Protein AF-A0AAN8IM78-F1 (afdb_monomer_lite)

Organism: Trichostrongylus colubriformis (NCBI:txid6319)

Structure (mmCIF, N/CA/C/O backbone):
data_AF-A0AAN8IM78-F1
#
_entry.id   AF-A0AAN8IM78-F1
#
loop_
_atom_site.group_PDB
_atom_site.id
_atom_site.type_symbol
_atom_site.label_atom_id
_atom_site.label_alt_id
_atom_site.label_comp_id
_atom_site.label_asym_id
_atom_site.label_entity_id
_atom_site.label_seq_id
_atom_site.pdbx_PDB_ins_code
_atom_site.Cartn_x
_atom_site.Cartn_y
_atom_site.Cartn_z
_atom_site.occupancy
_atom_site.B_iso_or_equiv
_atom_site.auth_seq_id
_atom_site.auth_comp_id
_atom_site.auth_asym_id
_atom_site.auth_atom_id
_atom_site.pdbx_PDB_model_num
ATOM 1 N N . SER A 1 1 ? 10.555 6.310 -7.268 1.00 66.38 1 SER A N 1
ATOM 2 C CA . SER A 1 1 ? 11.712 7.226 -7.353 1.00 66.38 1 SER A CA 1
ATOM 3 C C . SER A 1 1 ? 11.301 8.431 -8.181 1.00 66.38 1 SER A C 1
ATOM 5 O O . SER A 1 1 ? 10.584 8.227 -9.150 1.00 66.38 1 SER A O 1
ATOM 7 N N . TYR A 1 2 ? 11.668 9.660 -7.795 1.00 74.50 2 TYR A N 1
ATOM 8 C CA . TYR A 1 2 ? 11.276 10.854 -8.563 1.00 74.50 2 TYR A CA 1
ATOM 9 C C . TYR A 1 2 ? 12.140 11.034 -9.823 1.00 74.50 2 TYR A C 1
ATOM 11 O O . TYR A 1 2 ? 11.601 11.243 -10.902 1.00 74.50 2 TYR A O 1
ATOM 19 N N . SER A 1 3 ? 13.463 10.873 -9.703 1.00 85.62 3 SER A N 1
ATOM 20 C CA . SER A 1 3 ? 14.405 11.144 -10.804 1.00 85.62 3 SER A CA 1
ATOM 21 C C . SER A 1 3 ? 14.908 9.907 -11.544 1.00 85.62 3 SER A C 1
ATOM 23 O O . SER A 1 3 ? 15.459 10.062 -12.624 1.00 85.62 3 SER A O 1
ATOM 25 N N . TYR A 1 4 ? 14.733 8.707 -10.979 1.00 87.38 4 TYR A N 1
ATOM 26 C CA . TYR A 1 4 ? 15.216 7.462 -11.584 1.00 87.38 4 TYR A CA 1
ATOM 27 C C . TYR A 1 4 ? 14.048 6.620 -12.080 1.00 87.38 4 TYR A C 1
ATOM 29 O O . TYR A 1 4 ? 13.138 6.312 -11.302 1.00 87.38 4 TYR A O 1
ATOM 37 N N . ASN A 1 5 ? 14.079 6.265 -13.360 1.00 88.88 5 ASN A N 1
ATOM 38 C CA . ASN A 1 5 ? 13.047 5.453 -14.003 1.00 88.88 5 ASN A CA 1
ATOM 39 C C . ASN A 1 5 ? 13.376 3.947 -13.883 1.00 88.88 5 ASN A C 1
ATOM 41 O O . ASN A 1 5 ? 14.410 3.569 -13.326 1.00 88.88 5 ASN A O 1
ATOM 45 N N . THR A 1 6 ? 12.520 3.064 -14.411 1.00 90.81 6 THR A N 1
ATOM 46 C CA . THR A 1 6 ? 12.715 1.604 -14.279 1.00 90.81 6 THR A CA 1
ATOM 47 C C . THR A 1 6 ? 13.958 1.057 -14.979 1.00 90.81 6 THR A C 1
ATOM 49 O O . THR A 1 6 ? 14.337 -0.081 -14.715 1.00 90.81 6 THR A O 1
ATOM 52 N N . ALA A 1 7 ? 14.565 1.800 -15.909 1.00 90.50 7 ALA A N 1
ATOM 53 C CA . ALA A 1 7 ? 15.799 1.369 -16.566 1.00 90.50 7 ALA A CA 1
ATOM 54 C C . ALA A 1 7 ? 17.017 1.527 -15.644 1.00 90.50 7 ALA A C 1
ATOM 56 O O . ALA A 1 7 ? 17.984 0.783 -15.772 1.00 90.50 7 ALA A O 1
ATOM 57 N N . GLU A 1 8 ? 16.954 2.471 -14.706 1.00 92.56 8 GLU A N 1
ATOM 58 C CA . GLU A 1 8 ? 18.035 2.762 -13.765 1.00 92.56 8 GLU A CA 1
ATOM 59 C C . GLU A 1 8 ? 17.809 2.074 -12.418 1.00 92.56 8 GLU A C 1
ATOM 61 O O . GLU A 1 8 ? 18.738 1.519 -11.834 1.00 92.56 8 GLU A O 1
ATOM 66 N N . VAL A 1 9 ? 16.570 2.103 -11.913 1.00 93.31 9 VAL A N 1
ATOM 67 C CA . VAL A 1 9 ? 16.224 1.596 -10.582 1.00 93.31 9 VAL A CA 1
ATOM 68 C C . VAL A 1 9 ? 14.894 0.853 -10.623 1.00 93.31 9 VAL A C 1
ATOM 70 O O . VAL A 1 9 ? 13.880 1.388 -11.065 1.00 93.31 9 VAL A O 1
ATOM 73 N N . ARG A 1 10 ? 14.882 -0.367 -10.077 1.00 92.75 10 ARG A N 1
ATOM 74 C CA . ARG A 1 10 ? 13.658 -1.135 -9.821 1.00 92.75 10 ARG A CA 1
ATOM 75 C C . ARG A 1 10 ? 13.271 -1.025 -8.356 1.00 92.75 10 ARG A C 1
ATOM 77 O O . ARG A 1 10 ? 14.128 -1.149 -7.483 1.00 92.75 10 ARG A O 1
ATOM 84 N N . ILE A 1 11 ? 11.987 -0.817 -8.088 1.00 92.44 11 ILE A N 1
ATOM 85 C CA . ILE A 1 11 ? 11.456 -0.799 -6.721 1.00 92.44 11 ILE A CA 1
ATOM 86 C C . ILE A 1 11 ? 10.444 -1.931 -6.603 1.00 92.44 11 ILE A C 1
ATOM 88 O O . ILE A 1 11 ? 9.475 -1.985 -7.355 1.00 92.44 11 ILE A O 1
ATOM 92 N N . ILE A 1 12 ? 10.687 -2.839 -5.661 1.00 93.81 12 ILE A N 1
ATOM 93 C CA . ILE A 1 12 ? 9.864 -4.023 -5.418 1.00 93.81 12 ILE A CA 1
ATOM 94 C C . ILE A 1 12 ? 9.545 -4.139 -3.932 1.00 93.81 12 ILE A C 1
ATOM 96 O O . ILE A 1 12 ? 10.327 -3.718 -3.076 1.00 93.81 12 ILE A O 1
ATOM 100 N N . TRP A 1 13 ? 8.376 -4.696 -3.633 1.00 95.75 13 TRP A N 1
ATOM 101 C CA . TRP A 1 13 ? 8.025 -5.087 -2.276 1.00 95.75 13 TRP A CA 1
ATOM 102 C C . TRP A 1 13 ? 8.942 -6.213 -1.786 1.00 95.75 13 TRP A C 1
ATOM 104 O O . TRP A 1 13 ? 9.485 -6.975 -2.584 1.00 95.75 13 TRP A O 1
ATOM 114 N N . ARG A 1 14 ? 9.102 -6.334 -0.466 1.00 94.62 14 ARG A N 1
ATOM 115 C CA . ARG A 1 14 ? 9.755 -7.510 0.124 1.00 94.62 14 ARG A CA 1
ATOM 116 C C . ARG A 1 14 ? 8.795 -8.694 0.099 1.00 94.62 14 ARG A C 1
ATOM 118 O O . ARG A 1 14 ? 7.641 -8.533 0.483 1.00 94.62 14 ARG A O 1
ATOM 125 N N . ASP A 1 15 ? 9.305 -9.874 -0.241 1.00 91.75 15 ASP A N 1
ATOM 126 C CA . ASP A 1 15 ? 8.489 -11.093 -0.348 1.00 91.75 15 ASP A CA 1
ATOM 127 C C . ASP A 1 15 ? 7.901 -11.560 0.994 1.00 91.75 15 ASP A C 1
ATOM 129 O O . ASP A 1 15 ? 6.814 -12.126 1.037 1.00 91.75 15 ASP A O 1
ATOM 133 N N . TRP A 1 16 ? 8.622 -11.341 2.098 1.00 90.62 16 TRP A N 1
ATOM 134 C CA . TRP A 1 16 ? 8.265 -11.882 3.415 1.00 90.62 16 TRP A CA 1
ATOM 135 C C . TRP A 1 16 ? 7.429 -10.925 4.277 1.00 90.62 16 TRP A C 1
ATOM 137 O O . TRP A 1 16 ? 6.619 -11.377 5.078 1.00 90.62 16 TRP A O 1
ATOM 147 N N . GLU A 1 17 ? 7.610 -9.613 4.123 1.00 91.38 17 GLU A N 1
ATOM 148 C CA . GLU A 1 17 ? 6.833 -8.592 4.837 1.00 91.38 17 GLU A CA 1
ATOM 149 C C . GLU A 1 17 ? 6.881 -7.267 4.055 1.00 91.38 17 GLU A C 1
ATOM 151 O O . GLU A 1 17 ? 7.789 -6.438 4.249 1.00 91.38 17 GLU A O 1
ATOM 156 N N . PRO A 1 18 ? 5.935 -7.076 3.121 1.00 92.25 18 PRO A N 1
ATOM 157 C CA . PRO A 1 18 ? 5.887 -5.894 2.271 1.00 92.25 18 PRO A CA 1
ATOM 158 C C . PRO A 1 18 ? 5.460 -4.650 3.057 1.00 92.25 18 PRO A C 1
ATOM 160 O O . PRO A 1 18 ? 6.027 -3.579 2.864 1.00 92.25 18 PRO A O 1
ATOM 163 N N . VAL A 1 19 ? 4.519 -4.800 3.993 1.00 92.44 19 VAL A N 1
ATOM 164 C CA . VAL A 1 19 ? 4.007 -3.722 4.847 1.00 92.44 19 VAL A CA 1
ATOM 165 C C . VAL A 1 19 ? 3.902 -4.239 6.276 1.00 92.44 19 VAL A C 1
ATOM 167 O O . VAL A 1 19 ? 3.312 -5.294 6.501 1.00 92.44 19 VAL A O 1
ATOM 170 N N . SER A 1 20 ? 4.433 -3.483 7.234 1.00 90.44 20 SER A N 1
ATOM 171 C CA . SER A 1 20 ? 4.312 -3.775 8.662 1.00 90.44 20 SER A CA 1
ATOM 172 C C . SER A 1 20 ? 3.696 -2.597 9.411 1.00 90.44 20 SER A C 1
ATOM 174 O O . SER A 1 20 ? 3.956 -1.433 9.103 1.00 90.44 20 SER A O 1
ATOM 176 N N . ILE A 1 21 ? 2.843 -2.909 10.389 1.00 86.06 21 ILE A N 1
ATOM 177 C CA . ILE A 1 21 ? 2.233 -1.934 11.300 1.00 86.06 21 ILE A CA 1
ATOM 178 C C . ILE A 1 21 ? 2.860 -2.175 12.679 1.00 86.06 21 ILE A C 1
ATOM 180 O O . ILE A 1 21 ? 2.580 -3.218 13.273 1.00 86.06 21 ILE A O 1
ATOM 184 N N . PRO A 1 22 ? 3.731 -1.274 13.176 1.00 78.94 22 PRO A N 1
ATOM 185 C CA . PRO A 1 22 ? 4.566 -1.553 14.347 1.00 78.94 22 PRO A CA 1
ATOM 186 C C . PRO A 1 22 ? 3.796 -1.742 15.656 1.00 78.94 22 PRO A C 1
ATOM 188 O O . PRO A 1 22 ? 4.210 -2.536 16.496 1.00 78.94 22 PRO A O 1
ATOM 191 N N . ASP A 1 23 ? 2.693 -1.014 15.842 1.00 82.44 23 ASP A N 1
ATOM 192 C CA . ASP A 1 23 ? 1.863 -1.099 17.042 1.00 82.44 23 ASP A CA 1
ATOM 193 C C . ASP A 1 23 ? 0.541 -1.818 16.718 1.00 82.44 23 ASP A C 1
ATOM 195 O O . ASP A 1 23 ? -0.282 -1.296 15.962 1.00 82.44 23 ASP A O 1
ATOM 199 N N . PRO A 1 24 ? 0.283 -3.004 17.296 1.00 69.94 24 PRO A N 1
ATOM 200 C CA . PRO A 1 24 ? -0.981 -3.713 17.116 1.00 69.94 24 PRO A CA 1
ATOM 201 C C . PRO A 1 24 ? -2.212 -2.896 17.536 1.00 69.94 24 PRO A C 1
ATOM 203 O O . PRO A 1 24 ? -3.297 -3.124 16.995 1.00 69.94 24 PRO A O 1
ATOM 206 N N . ASN A 1 25 ? -2.051 -1.947 18.466 1.00 72.50 25 ASN A N 1
ATOM 207 C CA . ASN A 1 25 ? -3.117 -1.074 18.952 1.00 72.50 25 ASN A CA 1
ATOM 208 C C . ASN A 1 25 ? -3.342 0.154 18.060 1.00 72.50 25 ASN A C 1
ATOM 210 O O . ASN A 1 25 ? -4.409 0.763 18.142 1.00 72.50 25 ASN A O 1
ATOM 214 N N . SER A 1 26 ? -2.418 0.483 17.144 1.00 70.38 26 SER A N 1
ATOM 215 C CA . SER A 1 26 ? -2.569 1.626 16.227 1.00 70.38 26 SER A CA 1
ATOM 216 C C . SER A 1 26 ? -3.630 1.409 15.143 1.00 70.38 26 SER A C 1
ATOM 218 O O . SER A 1 26 ? -3.807 2.255 14.269 1.00 70.38 26 SER A O 1
ATOM 220 N N . LYS A 1 27 ? -4.330 0.268 15.173 1.00 69.88 27 LYS A N 1
ATOM 221 C CA . LYS A 1 27 ? -5.493 -0.014 14.323 1.00 69.88 27 LYS A CA 1
ATOM 222 C C . LYS A 1 27 ? -6.736 0.763 14.759 1.00 69.88 27 LYS A C 1
ATOM 224 O O . LYS A 1 27 ? -7.627 0.966 13.939 1.00 69.88 27 LYS A O 1
ATOM 229 N N . ASN A 1 28 ? -6.789 1.195 16.020 1.00 71.38 28 ASN A N 1
ATOM 230 C CA . ASN A 1 28 ? -7.927 1.902 16.598 1.00 71.38 28 ASN A CA 1
ATOM 231 C C . ASN A 1 28 ? -7.626 3.402 16.657 1.00 71.38 28 ASN A C 1
ATOM 233 O O . ASN A 1 28 ? -6.974 3.888 17.581 1.00 71.38 28 ASN A O 1
ATOM 237 N N . LEU A 1 29 ? -8.091 4.135 15.651 1.00 81.56 29 LEU A N 1
ATOM 238 C CA . LEU A 1 29 ? -8.131 5.592 15.663 1.00 81.56 29 LEU A CA 1
ATOM 239 C C . LEU A 1 29 ? -9.418 6.054 16.376 1.00 81.56 29 LEU A C 1
ATOM 241 O O . LEU A 1 29 ? -10.395 5.304 16.407 1.00 81.56 29 LEU A O 1
ATOM 245 N N . PRO A 1 30 ? -9.469 7.287 16.915 1.00 83.06 30 PRO A N 1
ATOM 246 C CA . PRO A 1 30 ? -10.616 7.766 17.697 1.00 83.06 30 PRO A CA 1
ATOM 247 C C . PRO A 1 30 ? -11.979 7.593 17.007 1.00 83.06 30 PRO A C 1
ATOM 249 O O . PRO A 1 30 ? -12.938 7.164 17.640 1.00 83.06 30 PRO A O 1
ATOM 252 N N . ASP A 1 31 ? -12.036 7.857 15.698 1.00 87.19 31 ASP A N 1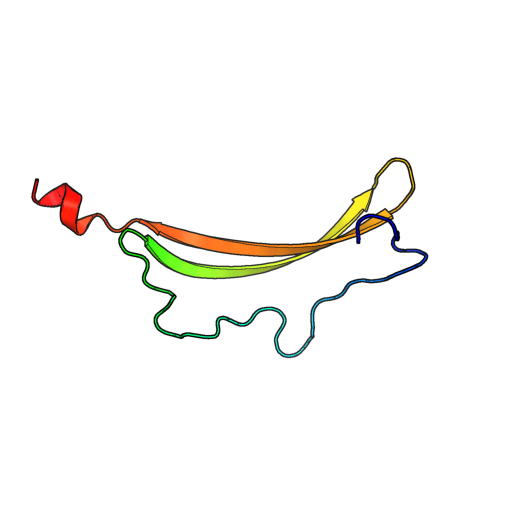
ATOM 253 C CA . ASP A 1 31 ? -13.260 7.765 14.892 1.00 87.19 31 ASP A CA 1
ATOM 254 C C . ASP A 1 31 ? -13.233 6.620 13.871 1.00 87.19 31 ASP A C 1
ATOM 256 O O . ASP A 1 31 ? -14.198 6.436 13.126 1.00 87.19 31 ASP A O 1
ATOM 260 N N . PHE A 1 32 ? -12.132 5.867 13.782 1.00 88.69 32 PHE A N 1
ATOM 261 C CA . PHE A 1 32 ? -11.920 4.902 12.708 1.00 88.69 32 PHE A CA 1
ATOM 262 C C . PHE A 1 32 ? -11.198 3.650 13.179 1.00 88.69 32 PHE A C 1
ATOM 264 O O . PHE A 1 32 ? -10.248 3.696 13.947 1.00 88.69 32 PHE A O 1
ATOM 271 N N . GLU A 1 33 ? -11.587 2.523 12.615 1.00 89.69 33 GLU A N 1
ATOM 272 C CA . GLU A 1 33 ? -10.910 1.251 12.797 1.00 89.69 33 GLU A CA 1
ATOM 273 C C . GLU A 1 33 ? -10.285 0.828 11.469 1.00 89.69 33 GLU A C 1
ATOM 275 O O . GLU A 1 33 ? -10.974 0.753 10.447 1.00 89.69 33 GLU A O 1
ATOM 280 N N . LEU A 1 34 ? -8.980 0.557 11.463 1.00 90.88 34 LEU A N 1
ATOM 281 C CA . LEU A 1 34 ? -8.307 -0.057 10.325 1.00 90.88 34 LEU A CA 1
ATOM 282 C C . LEU A 1 34 ? -8.742 -1.522 10.218 1.00 90.88 34 LEU A C 1
ATOM 284 O O . LEU A 1 34 ? -8.312 -2.363 11.007 1.00 90.88 34 LEU A O 1
ATOM 288 N N . ILE A 1 35 ? -9.566 -1.831 9.219 1.00 91.50 35 ILE A N 1
ATOM 289 C CA . ILE A 1 35 ? -10.147 -3.170 9.048 1.00 91.50 35 ILE A CA 1
ATOM 290 C C . ILE A 1 35 ? -9.324 -4.061 8.114 1.00 91.50 35 ILE A C 1
ATOM 292 O O . ILE A 1 35 ? -9.337 -5.280 8.257 1.00 91.50 35 ILE A O 1
ATOM 296 N N . GLN A 1 36 ? -8.600 -3.466 7.166 1.00 91.31 36 GLN A N 1
ATOM 297 C CA . GLN A 1 36 ? -7.733 -4.181 6.231 1.00 91.31 36 GLN A CA 1
ATOM 298 C C . GLN A 1 36 ? -6.689 -3.237 5.636 1.00 91.31 36 GLN A C 1
ATOM 300 O O . GLN A 1 36 ? -6.895 -2.024 5.562 1.00 91.31 36 GLN A O 1
ATOM 305 N N . PHE A 1 37 ? -5.595 -3.815 5.154 1.00 92.69 37 PHE A N 1
ATOM 306 C CA . PHE A 1 37 ? -4.687 -3.144 4.240 1.00 92.69 37 PHE A CA 1
ATOM 307 C C . PHE A 1 37 ? -4.249 -4.119 3.150 1.00 92.69 37 PHE A C 1
ATOM 309 O O . PHE A 1 37 ? -4.128 -5.322 3.391 1.00 92.69 37 PHE A O 1
ATOM 316 N N . THR A 1 38 ? -4.011 -3.605 1.951 1.00 94.44 38 THR A N 1
ATOM 317 C CA . THR A 1 38 ? -3.460 -4.369 0.831 1.00 94.44 38 THR A CA 1
ATOM 318 C C . THR A 1 38 ? -2.278 -3.616 0.240 1.00 94.44 38 THR A C 1
ATOM 320 O O . THR A 1 38 ? -2.107 -2.421 0.476 1.00 94.44 38 THR A O 1
ATOM 323 N N . HIS A 1 39 ? -1.417 -4.315 -0.490 1.00 95.50 39 HIS A N 1
ATOM 324 C CA . HIS A 1 39 ? -0.297 -3.703 -1.193 1.00 95.50 39 HIS A CA 1
ATOM 325 C C . HIS A 1 39 ? -0.315 -4.147 -2.649 1.00 95.50 39 HIS A C 1
ATOM 327 O O . HIS A 1 39 ? -0.710 -5.271 -2.963 1.00 95.50 39 HIS A O 1
ATOM 333 N N . ARG A 1 40 ? 0.114 -3.259 -3.540 1.00 94.94 40 ARG A N 1
ATOM 334 C CA . ARG A 1 40 ? 0.209 -3.532 -4.973 1.00 94.94 40 ARG A CA 1
ATOM 335 C C . ARG A 1 40 ? 1.449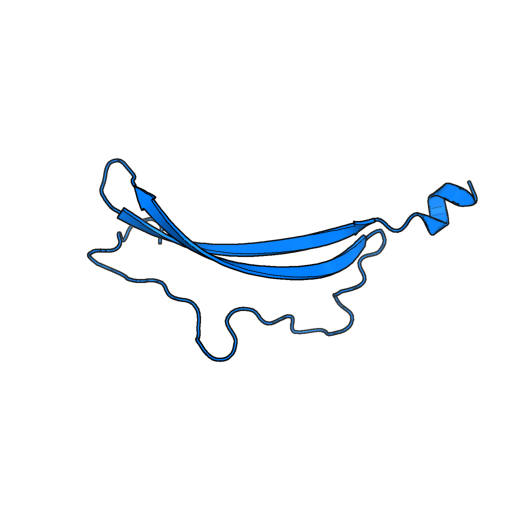 -2.896 -5.573 1.00 94.94 40 ARG A C 1
ATOM 337 O O . ARG A 1 40 ? 2.039 -1.975 -5.004 1.00 94.94 40 ARG A O 1
ATOM 344 N N . ASN A 1 41 ? 1.859 -3.421 -6.715 1.00 94.25 41 ASN A N 1
ATOM 345 C CA . ASN A 1 41 ? 2.854 -2.824 -7.586 1.00 94.25 41 ASN A CA 1
ATOM 346 C C . ASN A 1 41 ? 2.165 -2.336 -8.865 1.00 94.25 41 ASN A C 1
ATOM 348 O O . ASN A 1 41 ? 1.236 -2.957 -9.376 1.00 94.25 41 ASN A O 1
ATOM 352 N N . ALA A 1 42 ? 2.625 -1.207 -9.379 1.00 92.50 42 ALA A N 1
ATOM 353 C CA . ALA A 1 42 ? 2.196 -0.663 -10.651 1.00 92.50 42 ALA A CA 1
ATOM 354 C C . ALA A 1 42 ? 3.424 -0.190 -11.426 1.00 92.50 42 ALA A C 1
ATOM 356 O O . ALA A 1 42 ? 4.389 0.303 -10.843 1.00 92.50 42 ALA A O 1
ATOM 357 N N . THR A 1 43 ? 3.377 -0.317 -12.747 1.00 93.50 43 THR A N 1
ATOM 358 C CA . THR A 1 43 ? 4.336 0.335 -13.637 1.00 93.50 43 THR A CA 1
ATOM 359 C C . THR A 1 43 ? 3.576 1.374 -14.442 1.00 93.50 43 THR A C 1
ATOM 361 O O . THR A 1 43 ? 2.655 1.044 -15.187 1.00 93.50 43 THR A O 1
ATOM 364 N N . LEU A 1 44 ? 3.941 2.636 -14.256 1.00 93.12 44 LEU A N 1
ATOM 365 C CA . LEU A 1 44 ? 3.281 3.778 -14.870 1.00 93.12 44 LEU A CA 1
ATOM 366 C C . LEU A 1 44 ? 4.111 4.313 -16.030 1.00 93.12 44 LEU A C 1
ATOM 368 O O . LEU A 1 44 ? 5.340 4.340 -15.968 1.00 93.12 44 LEU A O 1
ATOM 372 N N . VAL A 1 45 ? 3.427 4.773 -17.074 1.00 93.81 45 VAL A N 1
ATOM 373 C CA . VAL A 1 45 ? 4.052 5.442 -18.216 1.00 93.81 45 VAL A CA 1
ATOM 374 C C . VAL A 1 45 ? 3.974 6.949 -17.998 1.00 93.81 45 VAL A C 1
ATOM 376 O O . VAL A 1 45 ? 2.881 7.496 -17.859 1.00 93.81 45 VAL A O 1
ATOM 379 N N . TYR A 1 46 ? 5.120 7.622 -18.017 1.00 91.38 46 TYR A N 1
ATOM 380 C CA . TYR A 1 46 ? 5.200 9.080 -18.081 1.00 91.38 46 TYR A CA 1
ATOM 381 C C . TYR A 1 46 ? 6.045 9.512 -19.286 1.00 91.38 46 TYR A C 1
ATOM 383 O O . TYR A 1 46 ? 6.637 8.693 -19.988 1.00 91.38 46 TYR A O 1
ATOM 391 N N . THR A 1 47 ? 6.115 10.820 -19.541 1.00 89.69 47 THR A N 1
ATOM 392 C CA . THR A 1 47 ? 6.798 11.384 -20.720 1.00 89.69 47 THR A CA 1
ATOM 393 C C . THR A 1 47 ? 8.262 10.964 -20.844 1.00 89.69 47 THR A C 1
ATOM 395 O O . THR A 1 47 ? 8.741 10.776 -21.957 1.00 89.69 47 THR A O 1
ATOM 398 N N . ALA A 1 48 ? 8.967 10.784 -19.726 1.00 88.50 48 ALA A N 1
ATOM 399 C CA . ALA A 1 48 ? 10.380 10.402 -19.707 1.00 88.50 48 ALA A CA 1
ATOM 400 C C . ALA A 1 48 ? 10.625 8.887 -19.456 1.00 88.50 48 ALA A C 1
ATOM 402 O O . ALA A 1 48 ? 11.720 8.502 -19.044 1.00 88.50 48 ALA A O 1
ATOM 403 N N . GLY A 1 49 ? 9.628 8.020 -19.705 1.00 91.75 49 GLY A N 1
ATOM 404 C CA . GLY A 1 49 ? 9.761 6.555 -19.611 1.00 91.75 49 GLY A CA 1
ATOM 405 C C . GLY A 1 49 ? 8.753 5.833 -18.703 1.00 91.75 49 GLY A C 1
ATOM 406 O O . GLY A 1 49 ? 7.582 6.201 -18.609 1.00 91.75 49 GLY A O 1
ATOM 407 N N . LEU A 1 50 ? 9.212 4.759 -1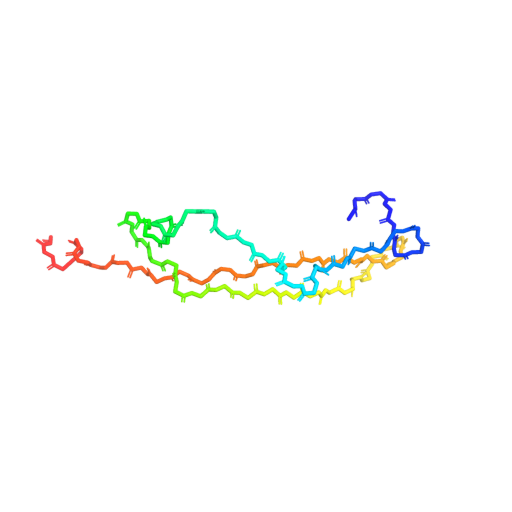8.058 1.00 94.62 50 LEU A N 1
ATOM 408 C CA . LEU A 1 50 ? 8.418 3.917 -17.160 1.00 94.62 50 LEU A CA 1
ATOM 409 C C . LEU A 1 50 ? 8.856 4.113 -15.707 1.00 94.62 50 LEU A C 1
ATOM 411 O O . LEU A 1 50 ? 10.050 4.218 -15.430 1.00 94.62 50 LEU A O 1
ATOM 415 N N . TRP A 1 51 ? 7.907 4.111 -14.775 1.00 94.50 51 TRP A N 1
ATOM 416 C CA . TRP A 1 51 ? 8.166 4.231 -13.340 1.00 94.50 51 TRP A CA 1
ATOM 417 C C . TRP A 1 51 ? 7.497 3.105 -12.568 1.00 94.50 51 TRP A C 1
ATOM 419 O O . TRP A 1 51 ? 6.296 2.889 -12.707 1.00 94.50 51 TRP A O 1
ATOM 429 N N . ASP A 1 52 ? 8.263 2.436 -11.706 1.00 94.12 52 ASP A N 1
ATOM 430 C CA . ASP A 1 52 ? 7.696 1.544 -10.698 1.00 94.12 52 ASP A CA 1
ATOM 431 C C . ASP A 1 52 ? 7.065 2.384 -9.575 1.00 94.12 52 ASP A C 1
ATOM 433 O O . ASP A 1 52 ? 7.687 3.301 -9.022 1.00 94.12 52 ASP A O 1
ATOM 437 N N . GLN A 1 53 ? 5.836 2.034 -9.2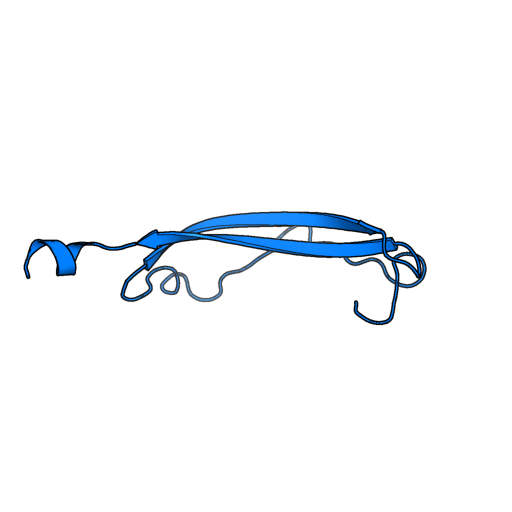12 1.00 93.94 53 GLN A N 1
ATOM 438 C CA . GLN A 1 53 ? 5.101 2.565 -8.077 1.00 93.94 53 GLN A CA 1
ATOM 439 C C . GLN A 1 53 ? 4.689 1.405 -7.172 1.00 93.94 53 GLN A C 1
ATOM 441 O O . GLN A 1 53 ? 4.014 0.468 -7.593 1.00 93.94 53 GLN A O 1
ATOM 446 N N . LEU A 1 54 ? 5.093 1.489 -5.910 1.00 95.12 54 LEU A N 1
ATOM 447 C CA . LEU A 1 54 ? 4.582 0.632 -4.853 1.00 95.12 54 LEU A CA 1
ATOM 448 C C . LEU A 1 54 ? 3.479 1.385 -4.119 1.00 95.12 54 LEU A C 1
ATOM 450 O O . LEU A 1 54 ? 3.664 2.547 -3.756 1.00 95.12 54 LEU A O 1
ATOM 454 N N . GLU A 1 55 ? 2.344 0.734 -3.910 1.00 95.19 55 GLU A N 1
ATOM 455 C CA . GLU A 1 55 ? 1.178 1.342 -3.281 1.00 95.19 55 GLU A CA 1
ATOM 456 C C . GLU A 1 55 ? 0.658 0.467 -2.143 1.00 95.19 55 GLU A C 1
ATOM 458 O O . GLU A 1 55 ? 0.645 -0.761 -2.248 1.00 95.19 55 GLU A O 1
ATOM 463 N N . VAL A 1 56 ? 0.225 1.119 -1.064 1.00 95.38 56 VAL A N 1
ATOM 464 C CA . VAL A 1 56 ? -0.478 0.496 0.057 1.00 95.38 56 VAL A CA 1
ATOM 465 C C . VAL A 1 56 ? -1.846 1.141 0.170 1.00 95.38 56 VAL A C 1
ATOM 467 O O . VAL A 1 56 ? -1.950 2.363 0.274 1.00 95.38 56 VAL A O 1
ATOM 470 N N . GLU A 1 57 ? -2.883 0.319 0.179 1.00 95.69 57 GLU A N 1
ATOM 471 C CA . GLU A 1 57 ? -4.255 0.756 0.385 1.00 95.69 57 GLU A CA 1
ATOM 472 C C . GLU A 1 57 ? -4.684 0.382 1.804 1.00 95.69 57 GLU A C 1
ATOM 474 O O . GLU A 1 57 ? -4.624 -0.786 2.187 1.00 95.69 57 GLU A O 1
ATOM 479 N N . PHE A 1 58 ? -5.123 1.369 2.584 1.00 93.88 58 PHE A N 1
ATOM 480 C CA . PHE A 1 58 ? -5.660 1.174 3.929 1.00 93.88 58 PHE A CA 1
ATOM 481 C C . PHE A 1 58 ? -7.170 1.402 3.905 1.00 9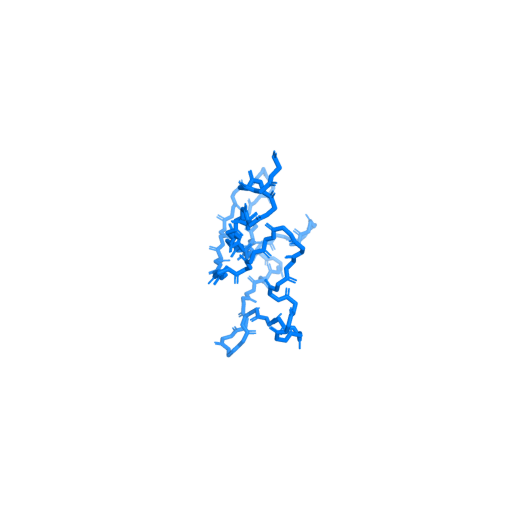3.88 58 PHE A C 1
ATOM 483 O O . PHE A 1 58 ? -7.629 2.475 3.510 1.00 93.88 58 PHE A O 1
ATOM 490 N N . THR A 1 59 ? -7.955 0.424 4.356 1.00 94.00 59 THR A N 1
ATOM 491 C CA . THR A 1 59 ? -9.406 0.592 4.486 1.00 94.00 59 THR A CA 1
ATOM 492 C C . THR A 1 59 ? -9.784 0.805 5.941 1.00 94.00 59 THR A C 1
ATOM 494 O O . THR A 1 59 ? -9.543 -0.049 6.798 1.00 94.00 59 THR A O 1
ATOM 497 N N . PHE A 1 60 ? -10.455 1.921 6.198 1.00 93.06 60 PHE A N 1
ATOM 498 C CA . PHE A 1 60 ? -10.942 2.289 7.518 1.00 93.06 60 PHE A CA 1
ATOM 499 C C . PHE A 1 60 ? -12.465 2.202 7.587 1.00 93.06 60 PHE A C 1
ATOM 501 O O . PHE A 1 60 ? -13.167 2.643 6.676 1.00 93.06 60 PHE A O 1
ATOM 508 N N . ARG A 1 61 ? -12.983 1.678 8.697 1.00 91.31 61 ARG A N 1
ATOM 509 C CA . ARG A 1 61 ? -14.402 1.733 9.052 1.00 91.31 61 ARG A CA 1
ATOM 510 C C . ARG A 1 61 ? -14.622 2.847 10.066 1.00 91.31 61 ARG A C 1
ATOM 512 O O . ARG A 1 61 ? -13.940 2.883 11.082 1.00 91.31 61 ARG A O 1
ATOM 519 N N . ARG A 1 62 ? -15.589 3.732 9.818 1.00 90.25 62 ARG A N 1
ATOM 520 C CA . ARG A 1 62 ? -15.958 4.794 10.765 1.00 90.25 62 ARG A CA 1
ATOM 521 C C . ARG A 1 62 ? -16.715 4.222 11.967 1.00 90.25 62 ARG A C 1
ATOM 523 O O . ARG A 1 62 ? -17.604 3.387 11.797 1.00 90.25 62 ARG A O 1
ATOM 530 N N . LEU A 1 63 ? -16.388 4.693 13.165 1.00 87.44 63 LEU A N 1
ATOM 531 C CA . LEU A 1 63 ? -17.083 4.379 14.408 1.00 87.44 63 LEU A CA 1
ATOM 532 C C . LEU A 1 63 ? -18.243 5.365 14.601 1.00 87.44 63 LEU A C 1
ATOM 534 O O . LEU A 1 63 ? -18.056 6.577 14.524 1.00 87.44 63 LEU A O 1
ATOM 538 N N . TYR A 1 64 ? -19.454 4.855 14.843 1.00 79.19 64 TYR A N 1
ATOM 539 C CA . TYR A 1 64 ? -20.658 5.690 14.981 1.00 79.19 64 TYR A CA 1
ATOM 540 C C . TYR A 1 64 ? -21.205 5.785 16.408 1.00 79.19 64 TYR A C 1
ATOM 542 O O . TYR A 1 64 ? -22.223 6.435 16.615 1.00 79.19 64 TYR A O 1
ATOM 550 N N . GLY A 1 65 ? -20.542 5.176 17.399 1.00 68.56 65 GLY A N 1
ATOM 551 C CA . GLY A 1 65 ? -21.051 5.098 18.776 1.00 68.56 65 GLY A CA 1
ATOM 552 C C . GLY A 1 65 ? -21.376 6.461 19.400 1.00 68.56 65 GLY A C 1
ATOM 553 O O . GLY A 1 65 ? -22.362 6.578 20.119 1.00 68.56 65 GLY A O 1
ATOM 554 N N . TYR A 1 66 ? -20.607 7.499 19.059 1.00 63.09 66 TYR A N 1
ATOM 555 C CA . TYR A 1 66 ? -20.867 8.876 19.486 1.00 63.09 66 TYR A CA 1
ATOM 556 C C . TYR A 1 66 ? -22.080 9.511 18.775 1.00 63.09 66 TYR A C 1
ATOM 558 O O . TYR A 1 66 ? -22.881 10.177 19.419 1.00 63.09 66 TYR A O 1
ATOM 566 N N . TYR A 1 67 ? -22.276 9.247 17.476 1.00 61.41 67 TYR A N 1
ATOM 567 C CA . TYR A 1 67 ? -23.363 9.840 16.675 1.00 61.41 67 TYR A CA 1
ATOM 568 C C . TYR A 1 67 ? -24.755 9.264 16.966 1.00 61.41 67 TYR A C 1
ATOM 570 O O . TYR A 1 67 ? -25.744 9.842 16.533 1.00 61.41 67 TYR A O 1
ATOM 578 N N . VAL A 1 68 ? -24.852 8.117 17.646 1.00 61.59 68 VAL A N 1
ATOM 579 C CA . VAL A 1 68 ? -26.151 7.509 17.995 1.00 61.59 68 VAL A CA 1
ATOM 580 C C . VAL A 1 68 ? -26.731 8.089 19.293 1.00 61.59 68 VAL A C 1
A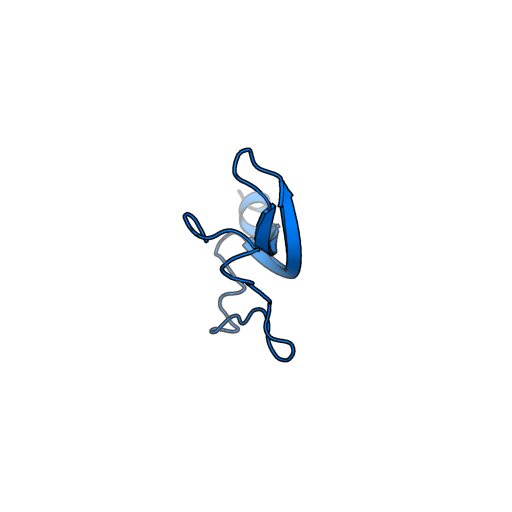TOM 582 O O . VAL A 1 68 ? -27.940 8.027 19.495 1.00 61.59 68 VAL A O 1
ATOM 585 N N . LEU A 1 69 ? -25.894 8.646 20.175 1.00 66.88 69 LEU A N 1
ATOM 586 C CA . LEU A 1 69 ? -26.281 9.085 21.526 1.00 66.88 69 LEU A CA 1
ATOM 587 C C . LEU A 1 69 ? -26.357 10.613 21.694 1.00 66.88 69 LEU A C 1
ATOM 589 O O . LEU A 1 69 ? -26.600 11.077 22.809 1.00 66.88 69 LEU A O 1
ATOM 593 N N . GLN A 1 70 ? -26.132 11.373 20.619 1.00 55.38 70 GLN A N 1
ATOM 594 C CA . GLN A 1 70 ? -26.193 12.835 20.587 1.00 55.38 70 GLN A CA 1
ATOM 595 C C . GLN A 1 70 ? -27.428 13.305 19.815 1.00 55.38 70 GLN A C 1
ATOM 597 O O . GLN A 1 70 ? -28.388 13.748 20.482 1.00 55.38 70 GLN A O 1
#

Foldseek 3Di:
DVPDAPVGDDDDADPPDRDDDPDPVVQDDPFKGFPDKDKDWDWDADPVGIHIDIDMDTDIDTDCPVVVPD

InterPro domains:
  IPR036734 Neurotransmitter-gated ion-channel ligand-binding domain superfamily [G3DSA:2.70.170.10] (1-62)
  IPR036734 Neurotransmitter-gated ion-channel ligand-binding domain superfamily [SSF63712] (1-62)

Secondary structure (DSSP, 8-state):
--S--TTT------SS-S---S-GGGGEETTEEEEEEEEEEEEEEETTEEEEEEEEEEEEEEP-TTTT--

Radius of gyration: 17.83 Å; chains: 1; bounding box: 44×25×42 Å

pLDDT: mean 86.63, std 10.26, range [55.38, 95.75]

Sequence (70 aa):
SYSYNTAEVRIIWRDWEPVSIPDPNSKNLPDFELIQFTHRNATLVYTAGLWDQLEVEFTFRRLYGYYVLQ